Protein AF-A0A2V8T9F8-F1 (afdb_monomer)

pLDDT: mean 82.16, std 18.31, range [34.06, 96.56]

Secondary structure (DSSP, 8-state):
-------TT-EEEEEEE--TTSSS--EEEEEE-PPPTT------TTT-S------HHHHHHHHHTTSS---HHHHHHHHHHTT-SSHHHHHHHTTT---SEEESS---TTTTTT--TT--SS--S---

Solvent-accessible surface area (backbone atoms only — not comparable to full-atom values): 8326 Å² total; per-residue (Å²): 136,90,84,79,84,83,63,85,65,56,32,47,39,29,45,36,37,51,44,88,86,45,95,70,72,52,79,47,74,44,67,46,60,88,77,68,87,93,73,72,78,77,77,58,69,93,84,37,94,79,75,78,92,73,59,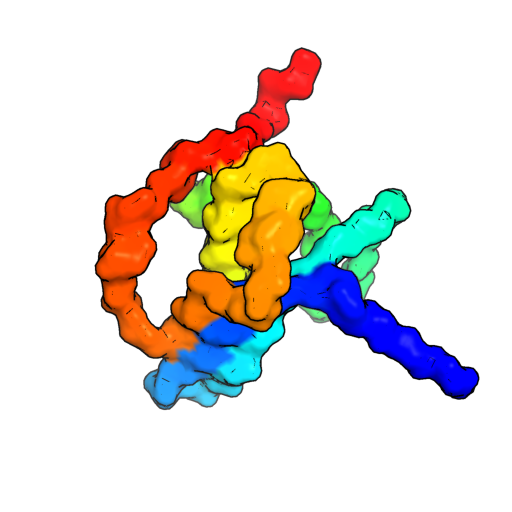35,31,52,52,34,51,31,36,77,72,63,80,41,87,69,58,70,74,55,48,54,49,22,54,58,55,14,66,38,85,43,71,67,57,47,55,59,74,37,70,84,64,50,60,77,50,73,44,60,73,76,95,67,73,73,82,51,75,84,54,68,84,82,60,55,57,49,76,66,96,77,81,128

Radius of gyration: 16.38 Å; Cα contacts (8 Å, |Δi|>4): 133; chains: 1; bounding box: 36×43×49 Å

Structure (mmCIF, N/CA/C/O backbone):
data_AF-A0A2V8T9F8-F1
#
_entry.id   AF-A0A2V8T9F8-F1
#
loop_
_atom_site.group_PDB
_atom_site.id
_atom_site.type_symbol
_atom_site.label_atom_id
_atom_site.label_alt_id
_atom_site.label_comp_id
_atom_site.label_asym_id
_atom_site.label_entity_id
_atom_site.label_seq_id
_atom_site.pdbx_PDB_ins_code
_atom_site.Cartn_x
_atom_site.Cartn_y
_atom_site.Cartn_z
_atom_site.occupancy
_atom_site.B_iso_or_equiv
_atom_site.auth_seq_id
_atom_site.auth_comp_id
_atom_site.auth_asym_id
_atom_site.auth_atom_id
_atom_site.pdbx_PDB_model_num
ATOM 1 N N . GLU A 1 1 ? -3.622 -12.167 29.135 1.00 69.00 1 GLU A N 1
ATOM 2 C CA . GLU A 1 1 ? -3.821 -13.328 28.236 1.00 69.00 1 GLU A CA 1
ATOM 3 C C . GLU A 1 1 ? -5.244 -13.275 27.677 1.00 69.00 1 GLU A C 1
ATOM 5 O O . GLU A 1 1 ? -6.087 -12.672 28.329 1.00 69.00 1 GLU A O 1
ATOM 10 N N . GLY A 1 2 ? -5.503 -13.798 26.470 1.00 90.50 2 GLY A N 1
ATOM 11 C CA . GLY A 1 2 ? -6.845 -13.778 25.848 1.00 90.50 2 GLY A CA 1
ATOM 12 C C . GLY A 1 2 ? -7.140 -12.634 24.862 1.00 90.50 2 GLY A C 1
ATOM 13 O O . GLY A 1 2 ? -8.296 -12.421 24.508 1.00 90.50 2 GLY A O 1
ATOM 14 N N . TRP A 1 3 ? -6.122 -11.898 24.407 1.00 92.88 3 TRP A N 1
ATOM 15 C CA . TRP A 1 3 ? -6.281 -10.893 23.350 1.00 92.88 3 TRP A CA 1
ATOM 16 C C . TRP A 1 3 ? -6.212 -11.546 21.967 1.00 92.88 3 TRP A C 1
ATOM 18 O O . TRP A 1 3 ? -5.338 -12.376 21.717 1.00 92.88 3 TRP A O 1
ATOM 28 N N . PHE A 1 4 ? -7.098 -11.132 21.063 1.00 92.38 4 PHE A N 1
ATOM 29 C CA . PHE A 1 4 ? -7.099 -11.540 19.659 1.00 92.38 4 PHE A CA 1
ATOM 30 C C . PHE A 1 4 ? -6.909 -10.317 18.762 1.00 92.38 4 PHE A C 1
ATOM 32 O O . PHE A 1 4 ? -7.358 -9.220 19.096 1.00 92.38 4 PHE A O 1
ATOM 39 N N . CYS A 1 5 ? -6.269 -10.512 17.610 1.00 90.94 5 CYS A N 1
ATOM 40 C CA . CYS A 1 5 ? -6.191 -9.491 16.572 1.00 90.94 5 CYS A CA 1
ATOM 41 C C . CYS A 1 5 ? -7.380 -9.649 15.617 1.00 90.94 5 CYS A C 1
ATOM 43 O O . CYS A 1 5 ? -7.562 -10.711 15.020 1.00 90.94 5 CYS A O 1
ATOM 45 N N . ASP A 1 6 ? -8.194 -8.603 15.477 1.00 91.88 6 ASP A N 1
ATOM 46 C CA . ASP A 1 6 ? -9.278 -8.579 14.498 1.00 91.88 6 ASP A CA 1
ATOM 47 C C . ASP A 1 6 ? -8.733 -8.240 13.106 1.00 91.88 6 ASP A C 1
ATOM 49 O O . ASP A 1 6 ? -8.398 -7.095 12.810 1.00 91.88 6 ASP A O 1
ATOM 53 N N . LEU A 1 7 ? -8.667 -9.249 12.239 1.00 93.25 7 LEU A N 1
ATOM 54 C CA . LEU A 1 7 ? -8.150 -9.109 10.877 1.00 93.25 7 LEU A CA 1
ATOM 55 C C . LEU A 1 7 ? -9.229 -8.718 9.856 1.00 93.25 7 LEU A C 1
ATOM 57 O O . LEU A 1 7 ? -8.919 -8.547 8.679 1.00 93.25 7 LEU A O 1
ATOM 61 N N . ARG A 1 8 ? -10.498 -8.565 10.263 1.00 92.69 8 ARG A N 1
ATOM 62 C CA . ARG A 1 8 ? -11.622 -8.329 9.332 1.00 92.69 8 ARG A CA 1
ATOM 63 C C . ARG A 1 8 ? -11.518 -7.006 8.575 1.00 92.69 8 ARG A C 1
ATOM 65 O O . ARG A 1 8 ? -12.114 -6.868 7.506 1.00 92.69 8 ARG A O 1
ATOM 72 N N . SER A 1 9 ? -10.793 -6.026 9.110 1.00 92.06 9 SER A N 1
ATOM 73 C CA . SER A 1 9 ? -10.560 -4.732 8.457 1.00 92.06 9 SER A CA 1
ATOM 74 C C . SER A 1 9 ? -9.452 -4.780 7.402 1.00 92.06 9 SER A C 1
ATOM 76 O O . SER A 1 9 ? -9.425 -3.914 6.526 1.00 92.06 9 SER A O 1
ATOM 78 N N . LEU A 1 10 ? -8.574 -5.789 7.442 1.00 95.31 10 LEU A N 1
ATOM 79 C CA . LEU A 1 10 ? -7.489 -5.930 6.480 1.00 95.31 10 LEU A CA 1
ATOM 80 C C . LEU A 1 10 ? -8.042 -6.291 5.101 1.00 95.31 10 LEU A C 1
ATOM 82 O O . LEU A 1 10 ? -8.966 -7.094 4.943 1.00 95.31 10 LEU A O 1
ATOM 86 N N . ARG A 1 11 ? -7.467 -5.677 4.076 1.00 96.56 11 ARG A N 1
ATOM 87 C CA . ARG A 1 11 ? -7.727 -5.967 2.669 1.00 96.56 11 ARG A CA 1
ATOM 88 C C . ARG A 1 11 ? -6.428 -6.364 2.010 1.00 96.56 11 ARG A C 1
ATOM 90 O O . ARG A 1 11 ? -5.405 -5.712 2.216 1.00 96.56 11 ARG A O 1
ATOM 97 N N . TYR A 1 12 ? -6.471 -7.446 1.241 1.00 95.50 12 TYR A N 1
ATOM 98 C CA . TYR A 1 12 ? -5.285 -7.935 0.564 1.00 95.50 12 TYR A CA 1
ATOM 99 C C . TYR A 1 12 ? -4.913 -6.975 -0.566 1.00 95.50 12 TYR A C 1
ATOM 101 O O . TYR A 1 12 ? -5.734 -6.688 -1.439 1.00 95.50 12 TYR A O 1
ATOM 109 N N . LEU A 1 13 ? -3.692 -6.445 -0.513 1.00 94.25 13 LEU A N 1
ATOM 110 C CA . LEU A 1 13 ? -3.194 -5.498 -1.500 1.00 94.25 13 LEU A CA 1
ATOM 111 C C . LEU A 1 13 ? -2.356 -6.220 -2.548 1.00 94.25 13 LEU A C 1
ATOM 113 O O . LEU A 1 13 ? -2.689 -6.176 -3.730 1.00 94.25 13 LEU A O 1
ATOM 117 N N . SER A 1 14 ? -1.286 -6.890 -2.130 1.00 92.69 14 SER A N 1
ATOM 118 C CA . SER A 1 14 ? -0.296 -7.420 -3.067 1.00 92.69 14 SER A CA 1
ATOM 119 C C . SER A 1 14 ? 0.561 -8.536 -2.479 1.00 92.69 14 SER A C 1
ATOM 121 O O . SER A 1 14 ? 0.647 -8.716 -1.261 1.00 92.69 14 SER A O 1
ATOM 123 N N . HIS A 1 15 ? 1.214 -9.288 -3.368 1.00 91.50 15 HIS A N 1
ATOM 124 C CA . HIS A 1 15 ? 2.186 -10.326 -3.025 1.00 91.50 15 HIS A CA 1
ATOM 125 C C . HIS A 1 15 ? 3.470 -10.098 -3.816 1.00 91.50 15 HIS A C 1
ATOM 127 O O . HIS A 1 15 ? 3.462 -10.134 -5.043 1.00 91.50 15 HIS A O 1
ATOM 133 N N . PHE A 1 16 ? 4.568 -9.865 -3.109 1.00 89.31 16 PHE A N 1
ATOM 134 C CA . PHE A 1 16 ? 5.888 -9.677 -3.692 1.00 89.31 16 PHE A CA 1
ATOM 135 C C . PHE A 1 16 ? 6.765 -10.867 -3.347 1.00 89.31 16 PHE A C 1
ATOM 137 O O . PHE A 1 16 ? 6.872 -11.261 -2.182 1.00 89.31 16 PHE A O 1
ATOM 144 N N . ILE A 1 17 ? 7.409 -11.429 -4.360 1.00 88.44 17 ILE A N 1
ATOM 145 C CA . ILE A 1 17 ? 8.390 -12.492 -4.183 1.00 88.44 17 ILE A CA 1
ATOM 146 C C . ILE A 1 17 ? 9.707 -11.955 -4.710 1.00 88.44 17 ILE A C 1
ATOM 148 O O . ILE A 1 17 ? 9.784 -11.514 -5.845 1.00 88.44 17 ILE A O 1
ATOM 152 N N . THR A 1 18 ? 10.752 -11.962 -3.891 1.00 86.94 18 THR A N 1
ATOM 153 C CA . THR A 1 18 ? 12.065 -11.511 -4.350 1.00 86.94 18 THR A CA 1
ATOM 154 C C . THR A 1 18 ? 12.636 -12.503 -5.379 1.00 86.94 18 THR A C 1
ATOM 156 O O . THR A 1 18 ? 12.577 -13.723 -5.132 1.00 86.94 18 THR A O 1
ATOM 159 N N . PRO A 1 19 ? 13.246 -12.021 -6.483 1.00 83.81 19 PRO A N 1
ATOM 160 C CA . PRO A 1 19 ? 13.856 -12.865 -7.502 1.00 83.81 19 PRO A CA 1
ATOM 161 C C . PRO A 1 19 ? 14.850 -13.860 -6.929 1.00 83.81 19 PRO A C 1
ATOM 163 O O . PRO A 1 19 ? 15.499 -13.616 -5.910 1.00 83.81 19 PRO A O 1
ATOM 166 N N . THR A 1 20 ? 15.014 -14.977 -7.627 1.00 86.44 20 THR A N 1
ATOM 167 C CA . THR A 1 20 ? 15.996 -16.013 -7.281 1.00 86.44 20 THR A CA 1
ATOM 168 C C . THR A 1 20 ? 17.441 -15.5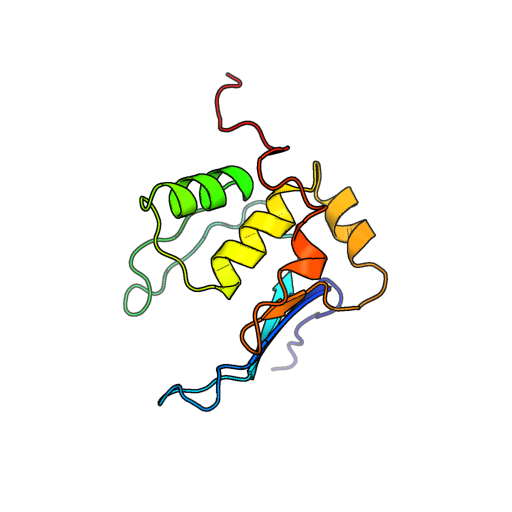26 -7.374 1.00 86.44 20 THR A C 1
ATOM 170 O O . THR A 1 20 ? 18.298 -16.089 -6.704 1.00 86.44 20 THR A O 1
ATOM 173 N N . SER A 1 21 ? 17.709 -14.472 -8.152 1.00 85.44 21 SER A N 1
ATOM 174 C CA . SER A 1 21 ? 19.030 -13.846 -8.284 1.00 85.44 21 SER A CA 1
ATOM 175 C C . SER A 1 21 ? 19.444 -12.997 -7.081 1.00 85.44 21 SER A C 1
ATOM 177 O O . SER A 1 21 ? 20.625 -12.692 -6.932 1.00 85.44 21 SER A O 1
ATOM 179 N N . SER A 1 22 ? 18.498 -12.597 -6.226 1.00 86.06 22 SER A N 1
ATOM 180 C CA . SER A 1 22 ? 18.812 -11.798 -5.044 1.00 86.06 22 SER A CA 1
ATOM 181 C C . SER A 1 22 ? 19.408 -12.681 -3.941 1.00 86.06 22 SER A C 1
ATOM 183 O O . SER A 1 22 ? 18.826 -13.724 -3.630 1.00 86.06 22 SER A O 1
ATOM 185 N N . PRO A 1 23 ? 20.508 -12.266 -3.285 1.00 89.56 23 PRO A N 1
ATOM 186 C CA . PRO A 1 23 ? 21.117 -13.031 -2.194 1.00 89.56 23 PRO A CA 1
ATOM 187 C C . PRO A 1 23 ? 20.229 -13.092 -0.941 1.00 89.56 23 PRO A C 1
ATOM 189 O O . PRO A 1 23 ? 20.337 -14.025 -0.151 1.00 89.56 23 PRO A O 1
ATOM 192 N N . ILE A 1 24 ? 19.336 -12.114 -0.765 1.00 89.62 24 ILE A N 1
ATOM 193 C CA . ILE A 1 24 ? 18.336 -12.068 0.308 1.00 89.62 24 ILE A CA 1
ATOM 194 C C . ILE A 1 24 ? 16.959 -12.110 -0.342 1.00 89.62 24 ILE A C 1
ATOM 196 O O . ILE A 1 24 ? 16.699 -11.365 -1.290 1.00 89.62 24 ILE A O 1
ATOM 200 N N . ARG A 1 25 ? 16.077 -12.983 0.152 1.00 91.00 25 ARG A N 1
ATOM 201 C CA . ARG A 1 25 ? 14.782 -13.245 -0.478 1.00 91.00 25 ARG A CA 1
ATOM 202 C C . ARG A 1 25 ? 13.642 -13.258 0.521 1.00 91.00 25 ARG A C 1
ATOM 204 O O . ARG A 1 25 ? 13.748 -13.843 1.593 1.00 91.00 25 ARG A O 1
ATOM 211 N N . PHE A 1 26 ? 12.521 -12.689 0.098 1.00 90.00 26 PHE A N 1
ATOM 212 C CA . PHE A 1 26 ? 11.277 -12.661 0.848 1.00 90.00 26 PHE A CA 1
ATOM 213 C C . PHE A 1 26 ? 10.108 -13.096 -0.033 1.00 90.00 26 PHE A C 1
ATOM 215 O O . PHE A 1 26 ? 10.117 -12.935 -1.252 1.00 90.00 26 PHE A O 1
ATOM 222 N N . THR A 1 27 ? 9.073 -13.623 0.612 1.00 92.94 27 THR A N 1
ATOM 223 C CA . THR A 1 27 ? 7.727 -13.758 0.051 1.00 92.94 27 THR A CA 1
ATOM 224 C C . THR A 1 27 ? 6.793 -12.928 0.926 1.00 92.94 27 THR A C 1
ATOM 226 O O . THR A 1 27 ? 6.262 -13.415 1.923 1.00 92.94 27 THR A O 1
ATOM 229 N N . ALA A 1 28 ? 6.629 -11.657 0.580 1.00 93.44 28 ALA A N 1
ATOM 230 C CA . ALA A 1 28 ? 5.932 -10.676 1.397 1.00 93.44 28 ALA A CA 1
ATOM 231 C C . ALA A 1 28 ? 4.508 -10.435 0.886 1.00 93.44 28 ALA A C 1
ATOM 233 O O . ALA A 1 28 ? 4.290 -10.200 -0.302 1.00 93.44 28 ALA A O 1
ATOM 234 N N . ARG A 1 29 ? 3.535 -10.473 1.800 1.00 95.06 29 ARG A N 1
ATOM 235 C CA . ARG A 1 29 ? 2.141 -10.104 1.534 1.00 95.06 29 ARG A CA 1
ATOM 236 C C . ARG A 1 29 ? 1.855 -8.763 2.181 1.00 95.06 29 ARG A C 1
ATOM 238 O O . ARG A 1 29 ? 2.128 -8.590 3.365 1.00 95.06 29 ARG A O 1
ATOM 245 N N . PHE A 1 30 ? 1.286 -7.852 1.408 1.00 95.19 30 PHE A N 1
ATOM 246 C CA . PHE A 1 30 ? 0.926 -6.520 1.866 1.00 95.19 30 PHE A CA 1
ATOM 247 C C . PHE A 1 30 ? -0.586 -6.408 1.988 1.00 95.19 30 PHE A C 1
ATOM 249 O O . PHE A 1 30 ? -1.345 -6.936 1.169 1.00 95.19 30 PHE A O 1
ATOM 256 N N . PHE A 1 31 ? -1.012 -5.692 3.019 1.00 96.19 31 PHE A N 1
ATOM 257 C CA . PHE A 1 31 ? -2.409 -5.458 3.338 1.00 96.19 31 PHE A CA 1
ATOM 258 C C . PHE A 1 31 ? -2.626 -3.971 3.589 1.00 96.19 31 PHE A C 1
ATOM 260 O O . PHE A 1 31 ? -1.700 -3.259 3.971 1.00 96.19 31 PHE A O 1
ATOM 267 N N . LEU A 1 32 ? -3.862 -3.522 3.408 1.00 95.12 32 LEU A N 1
ATOM 268 C CA . LEU A 1 32 ? -4.304 -2.188 3.800 1.00 95.12 32 LEU A CA 1
ATOM 269 C C . LEU A 1 32 ? -5.487 -2.282 4.758 1.00 95.12 32 LEU A C 1
ATOM 271 O O . LEU A 1 32 ? -6.242 -3.253 4.728 1.00 95.12 32 LEU A O 1
ATOM 275 N N . CYS A 1 33 ? -5.664 -1.264 5.592 1.00 94.88 33 CYS A N 1
ATOM 276 C CA . CYS A 1 33 ? -6.862 -1.093 6.404 1.00 94.88 33 CYS A CA 1
ATOM 277 C C . CYS A 1 33 ? -7.114 0.394 6.6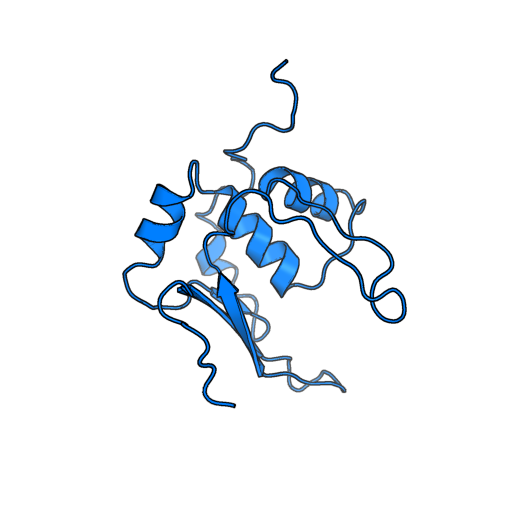85 1.00 94.88 33 CYS A C 1
ATOM 279 O O . CYS A 1 33 ? -6.176 1.194 6.643 1.00 94.88 33 CYS A O 1
ATOM 281 N N . PRO A 1 34 ? -8.366 0.773 6.986 1.00 93.38 34 PRO A N 1
ATOM 282 C CA . PRO A 1 34 ? -8.665 2.075 7.563 1.00 93.38 34 PRO A CA 1
ATOM 283 C C . PRO A 1 34 ? -7.916 2.276 8.884 1.00 93.38 34 PRO A C 1
ATOM 285 O O . PRO A 1 34 ? -8.015 1.439 9.783 1.00 93.38 34 PRO A O 1
ATOM 288 N N . MET A 1 35 ? -7.214 3.400 9.019 1.00 90.19 35 MET A N 1
ATOM 289 C CA . MET A 1 35 ? -6.599 3.795 10.285 1.00 90.19 35 MET A CA 1
ATOM 290 C C . MET A 1 35 ? -7.660 4.436 11.197 1.00 90.19 35 MET A C 1
ATOM 292 O O . MET A 1 35 ? -8.374 5.334 10.739 1.00 90.19 35 MET A O 1
ATOM 296 N N . PRO A 1 36 ? -7.792 4.018 12.472 1.00 88.19 36 PRO A N 1
ATOM 297 C CA . PRO A 1 36 ? -8.632 4.721 13.436 1.00 88.19 36 PRO A CA 1
ATOM 298 C C . PRO A 1 36 ? -8.233 6.196 13.578 1.00 88.19 36 PRO A C 1
ATOM 300 O O . PRO A 1 36 ? -7.056 6.546 13.506 1.00 88.19 36 PRO A O 1
ATOM 303 N N . ALA A 1 37 ? -9.216 7.068 13.804 1.00 88.62 37 ALA A N 1
ATOM 304 C CA . ALA A 1 37 ? -8.966 8.499 13.955 1.00 88.62 37 ALA A CA 1
ATOM 305 C C . ALA A 1 37 ? -8.044 8.803 15.153 1.00 88.62 37 ALA A C 1
ATOM 307 O O . ALA A 1 37 ? -8.129 8.149 16.194 1.00 88.62 37 ALA A O 1
ATOM 308 N N . GLY A 1 38 ? -7.188 9.820 15.008 1.00 88.75 38 GLY A N 1
ATOM 309 C CA . GLY A 1 38 ? -6.295 10.299 16.071 1.00 88.75 38 GLY A CA 1
ATOM 310 C C . GLY A 1 38 ? -5.034 9.459 16.300 1.00 88.75 38 GLY A C 1
ATOM 311 O O . GLY A 1 38 ? -4.348 9.663 17.298 1.00 88.75 38 GLY A O 1
ATOM 312 N N . GLN A 1 39 ? -4.731 8.509 15.411 1.00 89.56 39 GLN A N 1
ATOM 313 C CA . GLN A 1 39 ? -3.487 7.742 15.458 1.00 89.56 39 GLN A CA 1
ATOM 314 C C . GLN A 1 39 ? -2.344 8.525 14.810 1.00 89.56 39 GL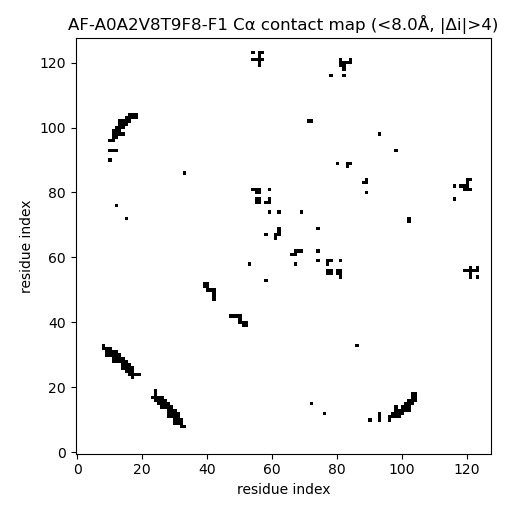N A C 1
ATOM 316 O O . GLN A 1 39 ? -2.442 8.932 13.655 1.00 89.56 39 GLN A O 1
ATOM 321 N N . GLU A 1 40 ? -1.238 8.663 15.536 1.00 89.06 40 GLU A N 1
ATOM 322 C CA . GLU A 1 40 ? 0.006 9.252 15.037 1.00 89.06 40 GLU A CA 1
ATOM 323 C C . GLU A 1 40 ? 1.116 8.195 15.002 1.00 89.06 40 GLU A C 1
ATOM 325 O O . GLU A 1 40 ? 1.156 7.334 15.893 1.00 89.06 40 GLU A O 1
ATOM 330 N N . PRO A 1 41 ? 2.033 8.241 14.017 1.00 89.75 41 PRO A N 1
ATOM 331 C CA . PRO A 1 41 ? 3.170 7.337 13.978 1.00 89.75 41 PRO A CA 1
ATOM 332 C C . PRO A 1 41 ? 4.008 7.486 15.251 1.00 89.75 41 PRO A C 1
ATOM 334 O O . PRO A 1 41 ? 4.410 8.586 15.629 1.00 89.75 41 PRO A O 1
ATOM 337 N N . ARG A 1 42 ? 4.290 6.364 15.914 1.00 90.50 42 ARG A N 1
ATOM 338 C CA . ARG A 1 42 ? 5.255 6.288 17.015 1.00 90.50 42 ARG A CA 1
ATOM 339 C C . ARG A 1 42 ? 6.420 5.430 16.567 1.00 90.50 42 ARG A C 1
ATOM 341 O O . ARG A 1 42 ? 6.211 4.333 16.058 1.00 90.50 42 ARG A O 1
ATOM 348 N N . LEU A 1 43 ? 7.626 5.951 16.743 1.00 90.62 43 LEU A N 1
ATOM 349 C CA . LEU A 1 43 ? 8.839 5.331 16.231 1.00 90.62 43 LEU A CA 1
ATOM 350 C C . LEU A 1 43 ? 9.559 4.544 17.319 1.00 90.62 43 LEU A C 1
ATOM 352 O O . LEU A 1 43 ? 9.697 5.020 18.446 1.00 90.62 43 LEU A O 1
ATOM 356 N N . PHE A 1 44 ? 10.077 3.381 16.937 1.00 91.81 44 PHE A N 1
ATOM 357 C CA . PHE A 1 44 ? 11.201 2.752 17.618 1.00 91.81 44 PHE A CA 1
ATOM 358 C C . PHE A 1 44 ? 12.472 3.251 16.941 1.00 91.81 44 PHE A C 1
ATOM 360 O O . PHE A 1 44 ? 12.759 2.909 15.792 1.00 91.81 44 PHE A O 1
ATOM 367 N N . THR A 1 45 ? 13.190 4.139 17.620 1.00 89.38 45 THR A N 1
ATOM 368 C CA . THR A 1 45 ? 14.277 4.909 17.007 1.00 89.38 45 THR A CA 1
ATOM 369 C C . THR A 1 45 ? 15.516 4.077 16.692 1.00 89.38 45 THR A C 1
ATOM 371 O O . THR A 1 45 ? 16.360 4.540 15.932 1.00 89.38 45 THR A O 1
ATOM 374 N N . GLU A 1 46 ? 15.638 2.857 17.230 1.00 94.25 46 GLU A N 1
ATOM 375 C CA . GLU A 1 46 ? 16.689 1.926 16.801 1.00 94.25 46 GLU A CA 1
ATOM 376 C C . GLU A 1 46 ? 16.475 1.407 15.370 1.00 94.25 46 GLU A C 1
ATOM 378 O O . GLU A 1 46 ? 17.442 1.050 14.701 1.00 94.25 46 GLU A O 1
ATOM 383 N N . GLU A 1 47 ? 15.229 1.379 14.887 1.00 91.75 47 GLU A N 1
ATOM 384 C CA . GLU A 1 47 ? 14.876 0.833 13.570 1.00 91.75 47 GLU A CA 1
ATOM 385 C C . GLU A 1 47 ? 14.445 1.912 12.572 1.00 91.75 47 GLU A C 1
ATOM 387 O O . GLU A 1 47 ? 14.599 1.737 11.365 1.00 91.75 47 GLU A O 1
ATOM 392 N N . THR A 1 48 ? 13.873 3.022 13.050 1.00 92.81 48 THR A N 1
ATOM 393 C CA . THR A 1 48 ? 13.254 4.044 12.193 1.00 92.81 48 THR A CA 1
ATOM 394 C C . THR A 1 48 ? 13.657 5.458 12.603 1.00 92.81 48 THR A C 1
ATOM 396 O O . THR A 1 48 ? 13.455 5.860 13.746 1.00 92.81 48 THR A O 1
ATOM 399 N N . SER A 1 49 ? 14.173 6.242 11.653 1.00 91.75 49 SER A N 1
ATOM 400 C CA . SER A 1 49 ? 14.589 7.633 11.885 1.00 91.75 49 SER A CA 1
ATOM 401 C C . SER A 1 49 ? 13.456 8.654 11.742 1.00 91.75 49 SER A C 1
ATOM 403 O O . SER A 1 49 ? 13.510 9.710 12.365 1.00 91.75 49 SER A O 1
ATOM 405 N N . GLU A 1 50 ? 12.441 8.363 10.923 1.00 91.69 50 GLU A N 1
ATOM 406 C CA . GLU A 1 50 ? 11.363 9.297 10.577 1.00 91.69 50 GLU A CA 1
ATOM 407 C C . GLU A 1 50 ? 10.021 8.571 10.400 1.00 91.69 50 GLU A C 1
ATOM 409 O O . GLU A 1 50 ? 9.971 7.438 9.926 1.00 91.69 50 GLU A O 1
ATOM 414 N N . GLY A 1 51 ? 8.916 9.238 10.741 1.00 91.62 51 GLY A N 1
ATOM 415 C CA . GLY A 1 51 ? 7.564 8.716 10.546 1.00 91.62 51 GLY A CA 1
ATOM 416 C C . GLY A 1 51 ? 6.540 9.835 10.519 1.00 91.62 51 GLY A C 1
ATOM 417 O O . GLY A 1 51 ? 6.529 10.699 11.392 1.00 91.62 51 GLY A O 1
ATOM 418 N N . PHE A 1 52 ? 5.694 9.828 9.497 1.00 92.56 52 PHE A N 1
ATOM 419 C CA . PHE A 1 52 ? 4.670 10.841 9.278 1.00 92.56 52 PHE A CA 1
ATOM 420 C C . PHE A 1 52 ? 3.560 10.291 8.380 1.00 92.56 52 PHE A C 1
ATOM 422 O O . PHE A 1 52 ? 3.756 9.332 7.631 1.00 92.56 52 PHE A O 1
ATOM 429 N N . TRP A 1 53 ? 2.395 10.932 8.432 1.00 92.69 53 TRP A N 1
ATOM 430 C CA . TRP A 1 53 ? 1.316 10.698 7.479 1.00 92.69 53 TRP A CA 1
ATOM 431 C C . TRP A 1 53 ? 1.530 11.513 6.203 1.00 92.69 53 TRP A C 1
ATOM 433 O O . TRP A 1 53 ? 1.881 12.691 6.252 1.00 92.69 53 TRP A O 1
ATOM 443 N N . ILE A 1 54 ? 1.293 10.896 5.046 1.00 92.50 54 ILE A N 1
ATOM 444 C CA . ILE A 1 54 ? 1.435 11.533 3.733 1.00 92.50 54 ILE A CA 1
ATOM 445 C C . ILE A 1 54 ? 0.310 11.084 2.805 1.00 92.50 54 ILE A C 1
ATOM 447 O O . ILE A 1 54 ? -0.104 9.924 2.821 1.00 92.50 54 ILE A O 1
ATOM 451 N N . PHE A 1 55 ? -0.182 12.002 1.972 1.00 92.00 55 PHE A N 1
ATOM 452 C CA . PHE A 1 55 ? -1.116 11.639 0.911 1.00 92.00 55 PHE A CA 1
ATOM 453 C C . PHE A 1 55 ? -0.416 10.751 -0.126 1.00 92.00 55 PHE A C 1
ATOM 455 O O . PHE A 1 55 ? 0.687 11.099 -0.557 1.00 92.00 55 PHE A O 1
ATOM 462 N N . PRO A 1 56 ? -1.042 9.653 -0.592 1.00 92.62 56 PRO A N 1
ATOM 463 C CA . PRO A 1 56 ? -0.373 8.710 -1.483 1.00 92.62 56 PRO A CA 1
ATOM 464 C C . PRO A 1 56 ? 0.199 9.341 -2.753 1.00 92.62 56 PRO A C 1
ATOM 466 O O . PRO A 1 56 ? 1.343 9.072 -3.110 1.00 92.62 56 PRO A O 1
ATOM 469 N N . GLY A 1 57 ? -0.556 10.245 -3.385 1.00 88.44 57 GLY A N 1
ATOM 470 C CA . GLY A 1 57 ? -0.104 10.951 -4.586 1.00 88.44 57 GLY A CA 1
ATOM 471 C C . GLY A 1 57 ? 1.122 11.835 -4.348 1.00 88.44 57 GLY A C 1
ATOM 472 O O . GLY A 1 57 ? 2.031 11.870 -5.172 1.00 88.44 57 GLY A O 1
ATOM 473 N N . GLU A 1 58 ? 1.193 12.496 -3.192 1.00 93.19 58 GLU A N 1
ATOM 474 C CA . GLU A 1 58 ? 2.349 13.313 -2.812 1.00 93.19 58 GLU A CA 1
ATOM 475 C C . GLU A 1 58 ? 3.575 12.443 -2.507 1.00 93.19 58 GLU A C 1
ATOM 477 O O . GLU A 1 58 ? 4.675 12.744 -2.965 1.00 93.19 58 GLU A O 1
ATOM 482 N N . GLY A 1 59 ? 3.395 11.324 -1.800 1.00 93.69 59 GLY A N 1
ATOM 483 C CA . GLY A 1 59 ? 4.488 10.383 -1.552 1.00 93.69 59 GLY A CA 1
ATOM 484 C C . GLY A 1 59 ? 5.026 9.760 -2.843 1.00 93.69 59 GLY A C 1
ATOM 485 O O . GLY A 1 59 ? 6.240 9.680 -3.032 1.00 93.69 59 GLY A O 1
ATOM 486 N N . TYR A 1 60 ? 4.141 9.403 -3.776 1.00 90.75 60 TYR A N 1
ATOM 487 C CA . TYR A 1 60 ? 4.540 8.896 -5.087 1.00 90.75 60 TYR A CA 1
ATOM 488 C C . TYR A 1 60 ? 5.282 9.956 -5.916 1.00 90.75 60 TYR A C 1
ATOM 490 O O . TYR A 1 60 ? 6.315 9.667 -6.517 1.00 90.75 60 TYR A O 1
ATOM 498 N N . ARG A 1 61 ? 4.831 11.218 -5.885 1.00 90.88 61 ARG A N 1
ATOM 499 C CA . ARG A 1 61 ? 5.539 12.337 -6.527 1.00 90.88 61 ARG A CA 1
ATOM 500 C C . ARG A 1 61 ? 6.967 12.491 -5.992 1.00 90.88 61 ARG A C 1
ATOM 502 O O . ARG A 1 61 ? 7.888 12.617 -6.795 1.00 90.88 61 ARG A O 1
ATOM 509 N N . ARG A 1 62 ? 7.157 12.460 -4.666 1.00 94.25 62 ARG A N 1
ATOM 510 C CA . ARG A 1 62 ? 8.490 12.547 -4.031 1.00 94.25 62 ARG A CA 1
ATOM 511 C C . ARG A 1 62 ? 9.396 11.375 -4.396 1.00 94.25 62 ARG A C 1
ATOM 513 O O . ARG A 1 62 ? 10.609 11.538 -4.477 1.00 94.25 62 ARG A O 1
ATOM 520 N N . TYR A 1 63 ? 8.825 10.198 -4.630 1.00 92.31 63 TYR A N 1
ATOM 521 C CA . TYR A 1 63 ? 9.577 9.066 -5.163 1.00 92.31 63 TYR A CA 1
ATOM 522 C C . TYR A 1 63 ? 10.064 9.310 -6.584 1.00 92.31 63 TYR A C 1
ATOM 524 O O . TYR A 1 63 ? 11.256 9.166 -6.849 1.00 92.31 63 TYR A O 1
ATOM 532 N N . LEU A 1 64 ? 9.169 9.747 -7.474 1.00 87.31 64 LEU A N 1
ATOM 533 C CA . LEU A 1 64 ? 9.521 10.040 -8.863 1.00 87.31 64 LEU A CA 1
ATOM 534 C C . LEU A 1 64 ? 10.576 11.149 -8.983 1.00 87.31 64 LEU A C 1
ATOM 536 O O . LEU A 1 64 ? 11.401 11.099 -9.892 1.00 87.31 64 LEU A O 1
ATOM 540 N N . SER A 1 65 ? 10.577 12.133 -8.076 1.00 92.75 65 SER A N 1
ATOM 541 C CA . SER A 1 65 ? 11.604 13.184 -8.035 1.00 92.75 65 SER A CA 1
ATOM 542 C C . SER A 1 65 ? 12.896 12.777 -7.316 1.00 92.75 65 SER A C 1
ATOM 544 O O . SER A 1 65 ? 13.862 13.537 -7.330 1.00 92.75 65 SER A O 1
ATOM 546 N N . GLY A 1 66 ? 12.944 11.595 -6.695 1.00 94.06 66 GLY A N 1
ATOM 547 C CA . GLY A 1 66 ? 14.092 11.119 -5.920 1.00 94.06 66 GLY A CA 1
ATOM 548 C C . GLY A 1 66 ? 14.233 11.743 -4.525 1.00 94.06 66 GLY A C 1
ATOM 549 O O . GLY A 1 66 ? 15.191 11.426 -3.821 1.00 94.06 66 GLY A O 1
ATOM 550 N N . GLU A 1 67 ? 13.283 12.585 -4.104 1.00 95.56 67 GLU A N 1
ATOM 551 C CA . GLU A 1 67 ? 13.216 13.179 -2.759 1.00 95.56 67 GLU A CA 1
ATOM 552 C C . GLU A 1 67 ? 12.953 12.124 -1.671 1.00 95.56 67 GLU A C 1
ATOM 554 O O . GLU A 1 67 ? 13.402 12.284 -0.539 1.00 95.56 67 GLU A O 1
ATOM 559 N N . MET A 1 68 ? 12.240 11.040 -2.000 1.00 94.25 68 MET A N 1
ATOM 560 C CA . MET A 1 68 ? 11.910 9.962 -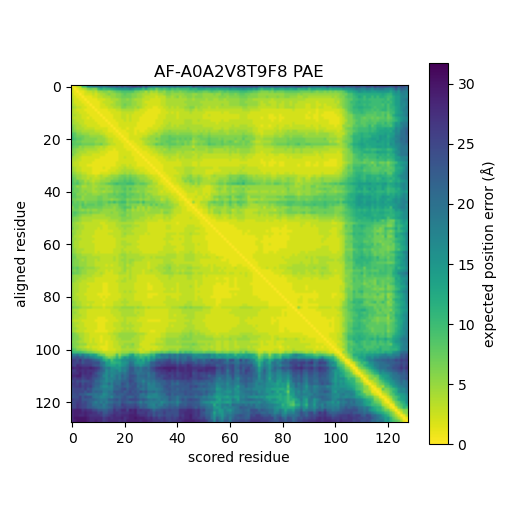1.063 1.00 94.25 68 MET A CA 1
ATOM 561 C C . MET A 1 68 ? 12.214 8.592 -1.669 1.00 94.25 68 MET A C 1
ATOM 563 O O . MET A 1 68 ? 11.508 8.111 -2.554 1.00 94.25 68 MET A O 1
ATOM 567 N N . LYS A 1 69 ? 13.269 7.936 -1.176 1.00 94.00 69 LYS A N 1
ATOM 568 C CA . LYS A 1 69 ? 13.647 6.592 -1.631 1.00 94.00 69 LYS A CA 1
ATOM 569 C C . LYS A 1 69 ? 12.686 5.552 -1.063 1.00 94.00 69 LYS A C 1
ATOM 571 O O . LYS A 1 69 ? 12.434 5.532 0.137 1.00 94.00 69 LYS A O 1
ATOM 576 N N . MET A 1 70 ? 12.203 4.653 -1.914 1.00 91.25 70 MET A N 1
ATOM 577 C CA . MET A 1 70 ? 11.348 3.535 -1.522 1.00 91.25 70 MET A CA 1
ATOM 578 C C . MET A 1 70 ? 11.753 2.263 -2.257 1.00 91.25 70 MET A C 1
ATOM 580 O O . MET A 1 70 ? 12.218 2.308 -3.396 1.00 91.25 70 MET A O 1
ATOM 584 N N . ALA A 1 71 ? 11.553 1.127 -1.594 1.00 88.75 71 ALA A N 1
ATOM 585 C CA . ALA A 1 71 ? 11.539 -0.166 -2.261 1.00 88.75 71 ALA A CA 1
ATOM 586 C C . ALA A 1 71 ? 10.248 -0.323 -3.084 1.00 88.75 71 ALA A C 1
ATOM 588 O O . ALA A 1 71 ? 9.235 0.315 -2.791 1.00 88.75 71 ALA A O 1
ATOM 589 N N . GLU A 1 72 ? 10.278 -1.222 -4.067 1.00 86.19 72 GLU A N 1
ATOM 590 C CA . GLU A 1 72 ? 9.185 -1.445 -5.024 1.00 86.19 72 GLU A CA 1
ATOM 591 C C . GLU A 1 72 ? 7.792 -1.628 -4.386 1.00 86.19 72 GLU A C 1
ATOM 593 O O . GLU A 1 72 ? 6.851 -0.975 -4.837 1.00 86.19 72 GLU A O 1
ATOM 598 N N . PRO A 1 73 ? 7.607 -2.409 -3.297 1.00 89.69 73 PRO A N 1
ATOM 599 C CA . PRO A 1 73 ? 6.279 -2.536 -2.698 1.00 89.69 73 PRO A CA 1
ATOM 600 C C . PRO A 1 73 ? 5.701 -1.205 -2.199 1.00 89.69 73 PRO A C 1
ATOM 602 O O . PRO A 1 73 ? 4.488 -1.004 -2.243 1.00 89.69 73 PRO A O 1
ATOM 605 N N . GLY A 1 74 ? 6.566 -0.300 -1.728 1.00 91.56 74 GLY A N 1
ATOM 606 C CA . GLY A 1 74 ? 6.168 1.009 -1.222 1.00 91.56 74 GLY A CA 1
ATOM 607 C C . GLY A 1 74 ? 5.676 1.922 -2.338 1.00 91.56 74 GLY A C 1
ATOM 608 O O . GLY A 1 74 ? 4.568 2.448 -2.257 1.00 91.56 74 GLY A O 1
ATOM 609 N N . GLU A 1 75 ? 6.456 2.069 -3.410 1.00 90.25 75 GLU A N 1
ATOM 610 C CA . GLU A 1 75 ? 6.087 2.964 -4.514 1.00 90.25 75 GLU A CA 1
ATOM 611 C C . GLU A 1 75 ? 4.885 2.448 -5.322 1.00 90.25 75 GLU A C 1
ATOM 613 O O . GLU A 1 75 ? 3.975 3.235 -5.591 1.00 90.25 75 GLU A O 1
ATOM 618 N N . TYR A 1 76 ? 4.770 1.130 -5.555 1.00 89.12 76 TYR A N 1
ATOM 619 C CA . TYR A 1 76 ? 3.572 0.535 -6.170 1.00 89.12 76 TYR A CA 1
ATOM 620 C C . TYR A 1 76 ? 2.337 0.746 -5.291 1.00 89.12 76 TYR A C 1
ATOM 622 O O . TYR A 1 76 ? 1.260 1.082 -5.789 1.00 89.12 76 TYR A O 1
ATOM 630 N N . GLY A 1 77 ? 2.489 0.569 -3.973 1.00 91.94 77 GLY A N 1
ATOM 631 C CA . GLY A 1 77 ? 1.429 0.822 -3.005 1.00 91.94 77 GLY A CA 1
ATOM 632 C C . GLY A 1 77 ? 0.920 2.260 -3.086 1.00 91.94 77 GLY A C 1
ATOM 633 O O . GLY A 1 77 ? -0.282 2.473 -3.234 1.00 91.94 77 GLY A O 1
ATOM 634 N N . LEU A 1 78 ? 1.818 3.248 -3.060 1.00 92.81 78 LEU A N 1
ATOM 635 C CA . LEU A 1 78 ? 1.432 4.658 -3.168 1.00 92.81 78 LEU A CA 1
ATOM 636 C C . LEU A 1 78 ? 0.823 4.998 -4.532 1.00 92.81 78 LEU A C 1
ATOM 638 O O . LEU A 1 78 ? -0.201 5.679 -4.573 1.00 92.81 78 LEU A O 1
ATOM 642 N N . GLY A 1 79 ? 1.397 4.497 -5.629 1.00 88.38 79 GLY A N 1
ATOM 643 C CA . GLY A 1 79 ? 0.887 4.717 -6.984 1.00 88.38 79 GLY A CA 1
ATOM 644 C C . GLY A 1 79 ? -0.527 4.162 -7.185 1.00 88.38 79 GLY A C 1
ATOM 645 O O . GLY A 1 79 ? -1.381 4.838 -7.764 1.00 88.38 79 GLY A O 1
ATOM 646 N N . TYR A 1 80 ? -0.802 2.968 -6.648 1.00 91.12 80 TYR A N 1
ATOM 647 C CA . TYR A 1 80 ? -2.139 2.371 -6.637 1.00 91.12 80 TYR A CA 1
ATOM 648 C C . TYR A 1 80 ? -3.116 3.178 -5.772 1.00 91.12 80 TYR A C 1
ATOM 650 O O . TYR A 1 80 ? -4.200 3.536 -6.229 1.00 91.12 80 TYR A O 1
ATOM 658 N N . LEU A 1 81 ? -2.731 3.511 -4.535 1.00 93.00 81 LEU A N 1
ATOM 659 C CA . LEU A 1 81 ? -3.583 4.263 -3.608 1.00 93.00 81 LEU A CA 1
ATOM 660 C C . LEU A 1 81 ? -3.922 5.670 -4.126 1.00 93.00 81 LEU A C 1
ATOM 662 O O . LEU A 1 81 ? -5.024 6.158 -3.887 1.00 93.00 81 LEU A O 1
ATOM 666 N N . ALA A 1 82 ? -3.013 6.307 -4.867 1.00 90.38 82 ALA A N 1
ATOM 667 C CA . ALA A 1 82 ? -3.201 7.642 -5.437 1.00 90.38 82 ALA A CA 1
ATOM 668 C C . ALA A 1 82 ? -4.309 7.731 -6.508 1.00 90.38 82 ALA A C 1
ATOM 670 O O . ALA A 1 82 ? -4.685 8.835 -6.906 1.00 90.38 82 ALA A O 1
ATOM 671 N N . GLN A 1 83 ? -4.837 6.594 -6.974 1.00 83.69 83 GLN A N 1
ATOM 672 C CA . GLN A 1 83 ? -5.906 6.549 -7.976 1.00 83.69 83 GLN A CA 1
ATOM 673 C C . GLN A 1 83 ? -7.310 6.716 -7.411 1.00 83.69 83 GLN A C 1
ATOM 675 O O . GLN A 1 83 ? -8.252 6.963 -8.165 1.00 83.69 83 GLN A O 1
ATOM 680 N N . PHE A 1 84 ? -7.471 6.536 -6.108 1.00 89.00 84 PHE A N 1
ATOM 681 C CA . PHE A 1 84 ? -8.770 6.595 -5.460 1.00 89.00 84 PHE A CA 1
ATOM 682 C C . PHE A 1 84 ? -9.016 8.012 -4.967 1.00 89.00 84 PHE A C 1
ATOM 684 O O . PHE A 1 84 ? -8.099 8.679 -4.518 1.00 89.00 84 PHE A O 1
ATOM 691 N N . SER A 1 85 ? -10.248 8.496 -5.059 1.00 87.88 85 SER A N 1
ATOM 692 C CA . SER A 1 85 ? -10.631 9.820 -4.548 1.00 87.88 85 SER A CA 1
ATOM 693 C C . SER A 1 85 ? -11.061 9.783 -3.080 1.00 87.88 85 SER A C 1
ATOM 695 O O . SER A 1 85 ? -11.117 10.816 -2.413 1.00 87.88 85 SER A O 1
ATOM 697 N N . SER A 1 86 ? -11.359 8.590 -2.560 1.00 91.75 86 SER A N 1
ATOM 698 C CA . SER A 1 86 ? -11.810 8.385 -1.190 1.00 91.75 86 SER A CA 1
ATOM 699 C C . SER A 1 86 ? -11.430 7.000 -0.669 1.00 91.75 86 SER A C 1
ATOM 701 O O . SER A 1 86 ? -11.180 6.060 -1.429 1.00 91.75 86 SER A O 1
ATOM 703 N N . LEU A 1 87 ? -11.437 6.859 0.659 1.00 92.44 87 LEU A N 1
ATOM 704 C CA . LEU A 1 87 ? -11.288 5.560 1.313 1.00 92.44 87 LEU A CA 1
ATOM 705 C C . LEU A 1 87 ? -12.419 4.599 0.917 1.00 92.44 87 LEU A C 1
ATOM 707 O O . LEU A 1 87 ? -12.181 3.407 0.772 1.00 92.44 87 LEU A O 1
ATOM 711 N N . GLU A 1 88 ? -13.639 5.097 0.717 1.00 95.19 88 GLU A N 1
ATOM 712 C CA . GLU A 1 88 ? -14.776 4.268 0.307 1.00 95.19 88 GLU A CA 1
ATOM 713 C C . GLU A 1 88 ? -14.554 3.636 -1.074 1.00 95.19 88 GLU A C 1
ATOM 715 O O . GLU A 1 88 ? -14.743 2.428 -1.227 1.00 95.19 88 GLU A O 1
ATOM 720 N N . GLU A 1 89 ? -14.087 4.419 -2.054 1.00 95.06 89 GLU A N 1
ATOM 721 C CA . GLU A 1 89 ? -13.762 3.936 -3.404 1.00 95.06 89 GLU A CA 1
ATOM 722 C C . GLU A 1 89 ? -12.658 2.868 -3.348 1.00 95.06 89 GLU A C 1
ATOM 724 O O . GLU A 1 89 ? -12.780 1.801 -3.956 1.00 95.06 89 GLU A O 1
ATOM 729 N N . LEU A 1 90 ? -11.617 3.112 -2.546 1.00 94.38 90 LEU A N 1
ATOM 730 C CA . LEU A 1 90 ? -10.538 2.153 -2.315 1.00 94.38 90 LEU A CA 1
ATOM 731 C C . LEU A 1 90 ? -11.063 0.849 -1.699 1.00 94.38 90 LEU A C 1
ATOM 733 O O . LEU A 1 90 ? -10.791 -0.241 -2.201 1.00 94.38 90 LEU A O 1
ATOM 737 N N . MET A 1 91 ? -11.843 0.932 -0.620 1.00 95.06 91 MET A N 1
ATOM 738 C CA . MET A 1 91 ? -12.368 -0.253 0.063 1.00 95.06 91 MET A CA 1
ATOM 739 C C . MET A 1 91 ? -13.349 -1.032 -0.820 1.00 95.06 91 MET A C 1
ATOM 741 O O . MET A 1 91 ? -13.377 -2.265 -0.765 1.00 95.06 91 MET A O 1
ATOM 745 N N . ALA A 1 92 ? -14.112 -0.337 -1.668 1.00 95.44 92 ALA A N 1
ATOM 746 C CA . ALA A 1 92 ? -14.972 -0.941 -2.675 1.00 95.44 92 ALA A CA 1
ATOM 747 C C . ALA A 1 92 ? -14.179 -1.784 -3.684 1.00 95.44 92 ALA A C 1
ATOM 749 O O . ALA A 1 92 ? -14.607 -2.894 -4.012 1.00 95.44 92 ALA A O 1
ATOM 750 N N . ALA A 1 93 ? -13.013 -1.299 -4.121 1.00 93.50 93 ALA A N 1
ATOM 751 C CA . ALA A 1 93 ? -12.144 -2.011 -5.055 1.00 93.50 93 ALA A CA 1
ATOM 752 C C . ALA A 1 93 ? -11.557 -3.310 -4.478 1.00 93.50 93 ALA A C 1
ATOM 754 O O . ALA A 1 93 ? -11.220 -4.208 -5.244 1.00 93.50 93 ALA A O 1
ATOM 755 N N . HIS A 1 94 ? -11.480 -3.461 -3.151 1.00 95.88 94 HIS A N 1
ATOM 756 C CA . HIS A 1 94 ? -10.963 -4.666 -2.481 1.00 95.88 94 HIS A CA 1
ATOM 757 C C . HIS A 1 94 ? -12.042 -5.626 -1.948 1.00 95.88 94 HIS A C 1
ATOM 759 O O . HIS A 1 94 ? -11.726 -6.541 -1.185 1.00 95.88 94 HIS A O 1
ATOM 765 N N . ARG A 1 95 ? -13.319 -5.450 -2.315 1.00 94.19 95 ARG A N 1
ATOM 766 C CA . ARG A 1 95 ? -14.403 -6.335 -1.836 1.00 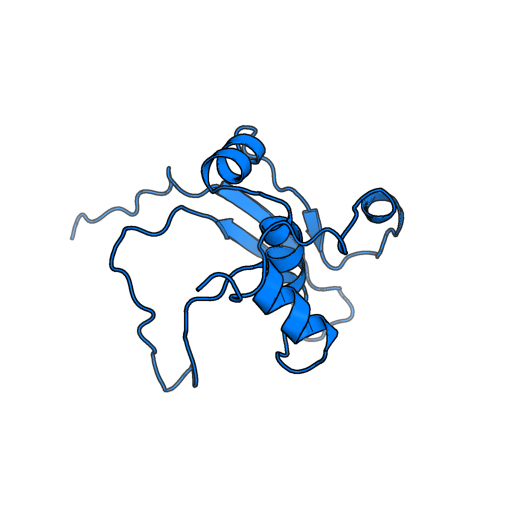94.19 95 ARG A CA 1
ATOM 767 C C . ARG A 1 95 ? -14.293 -7.784 -2.310 1.00 94.19 95 ARG A C 1
ATOM 769 O O . ARG A 1 95 ? -14.845 -8.661 -1.659 1.00 94.19 95 ARG A O 1
ATOM 776 N N . ASP A 1 96 ? -13.597 -8.028 -3.415 1.00 93.44 96 ASP A N 1
ATOM 777 C CA . ASP A 1 96 ? -13.362 -9.372 -3.955 1.00 93.44 96 ASP A CA 1
ATOM 778 C C . ASP A 1 96 ? -12.375 -10.209 -3.120 1.00 93.44 96 ASP A C 1
ATOM 780 O O . ASP A 1 96 ? -12.262 -11.412 -3.336 1.00 93.44 96 ASP A O 1
ATOM 784 N N . GLY A 1 97 ? -11.660 -9.595 -2.168 1.00 91.31 97 GLY A N 1
ATOM 785 C CA . GLY A 1 97 ? -10.652 -10.268 -1.346 1.00 91.31 97 GLY A CA 1
ATOM 786 C C . GLY A 1 97 ? -9.380 -10.663 -2.105 1.00 91.31 97 GLY A C 1
ATOM 787 O O . GLY A 1 97 ? -8.532 -11.362 -1.547 1.00 91.31 97 GLY A O 1
ATOM 788 N N . LEU A 1 98 ? -9.220 -10.220 -3.355 1.00 89.31 98 LEU A N 1
ATOM 789 C CA . LEU A 1 98 ? -8.075 -10.550 -4.196 1.00 89.31 98 LEU A CA 1
ATOM 790 C C . LEU A 1 98 ? -6.984 -9.481 -4.087 1.00 89.31 98 LEU A C 1
ATOM 792 O O . LEU A 1 98 ? -7.260 -8.288 -3.938 1.00 89.31 98 LEU A O 1
ATOM 796 N N . HIS A 1 99 ? -5.730 -9.919 -4.207 1.00 87.81 99 HIS A N 1
ATOM 797 C CA . HIS A 1 99 ? -4.613 -9.002 -4.402 1.00 87.81 99 HIS A CA 1
ATOM 798 C C . HIS A 1 99 ? -4.721 -8.329 -5.773 1.00 87.81 99 HIS A C 1
ATOM 800 O O . HIS A 1 99 ? -5.254 -8.902 -6.722 1.00 87.81 99 HIS A O 1
ATOM 806 N N . LYS A 1 100 ? -4.211 -7.104 -5.871 1.00 86.88 100 LYS A N 1
ATOM 807 C CA . LYS A 1 100 ? -4.377 -6.237 -7.046 1.00 86.88 100 LYS A CA 1
ATOM 808 C C . LYS A 1 100 ? -3.180 -6.240 -7.968 1.00 86.88 100 LYS A C 1
ATOM 810 O O . LYS A 1 100 ? -3.321 -5.968 -9.152 1.00 86.88 100 LYS A O 1
ATOM 815 N N . PHE A 1 101 ? -2.018 -6.569 -7.431 1.00 84.38 101 PHE A N 1
ATOM 816 C CA . PHE A 1 101 ? -0.799 -6.689 -8.204 1.00 84.38 101 PHE A CA 1
ATOM 817 C C . PHE A 1 101 ? 0.172 -7.642 -7.514 1.00 84.38 101 PHE A C 1
ATOM 819 O O . PHE A 1 101 ? 0.125 -7.856 -6.296 1.00 84.38 101 PHE A O 1
ATOM 826 N N . GLN A 1 102 ? 1.038 -8.228 -8.330 1.00 82.31 102 GLN A N 1
ATOM 827 C CA . GLN A 1 102 ? 2.188 -9.008 -7.902 1.00 82.31 102 GLN A CA 1
ATOM 828 C C . GLN A 1 102 ? 3.448 -8.266 -8.329 1.00 82.31 102 GLN A C 1
ATOM 830 O O . GLN A 1 102 ? 3.437 -7.581 -9.352 1.00 82.31 102 GLN A O 1
ATOM 835 N N . GLY A 1 103 ? 4.506 -8.393 -7.536 1.00 66.56 103 GLY A N 1
ATOM 836 C CA . GLY A 1 103 ? 5.786 -7.758 -7.821 1.00 66.56 103 GLY A CA 1
ATOM 837 C C . GLY A 1 103 ? 6.962 -8.727 -7.801 1.00 66.56 103 GLY A C 1
ATOM 838 O O . GLY A 1 103 ? 6.932 -9.776 -7.151 1.00 66.56 103 GLY A O 1
ATOM 839 N N . ILE A 1 104 ? 7.985 -8.310 -8.543 1.00 62.81 104 ILE A N 1
ATOM 840 C CA . ILE A 1 104 ? 9.312 -8.895 -8.787 1.00 62.81 104 ILE A CA 1
ATOM 841 C C . ILE A 1 104 ? 9.399 -10.407 -9.060 1.00 62.81 104 ILE A C 1
ATOM 843 O O . ILE A 1 104 ? 10.300 -11.099 -8.591 1.00 62.81 104 ILE A O 1
ATOM 847 N N . ALA A 1 105 ? 8.559 -10.883 -9.974 1.00 48.62 105 ALA A N 1
ATOM 848 C CA . ALA A 1 105 ? 9.033 -11.728 -11.070 1.00 48.62 105 ALA A CA 1
ATOM 849 C C . ALA A 1 105 ? 8.433 -11.166 -12.371 1.00 48.62 105 ALA A C 1
ATOM 851 O O . ALA A 1 105 ? 7.217 -11.103 -12.502 1.00 48.62 105 ALA A O 1
ATOM 852 N N . ASP A 1 106 ? 9.306 -10.704 -13.268 1.00 42.84 106 ASP A N 1
ATOM 853 C CA . ASP A 1 106 ? 9.037 -10.224 -14.629 1.00 42.84 106 ASP A CA 1
ATOM 854 C C . ASP A 1 106 ? 8.126 -8.988 -14.778 1.00 42.84 106 ASP A C 1
ATOM 856 O O . ASP A 1 106 ? 6.900 -9.040 -14.704 1.00 42.84 106 ASP A O 1
ATOM 860 N N . ARG A 1 107 ? 8.747 -7.838 -15.087 1.00 52.09 107 ARG A N 1
ATOM 861 C CA . ARG A 1 107 ? 8.049 -6.673 -15.649 1.00 52.09 107 ARG A CA 1
ATOM 862 C C . ARG A 1 107 ? 7.329 -7.095 -16.935 1.00 52.09 107 ARG A C 1
ATOM 864 O O . ARG A 1 107 ? 7.932 -7.106 -18.003 1.00 52.09 107 ARG A O 1
ATOM 871 N N . MET A 1 108 ? 6.032 -7.370 -16.860 1.00 40.06 108 MET A N 1
ATOM 872 C CA . MET A 1 108 ? 5.154 -7.254 -18.018 1.00 40.06 108 MET A CA 1
ATOM 873 C C . MET A 1 108 ? 4.525 -5.865 -17.997 1.00 40.06 108 MET A C 1
ATOM 875 O O . MET A 1 108 ? 3.552 -5.596 -17.296 1.00 40.06 108 MET A O 1
ATOM 879 N N . GLU A 1 109 ? 5.081 -5.005 -18.846 1.00 43.78 109 GLU A N 1
ATOM 880 C CA . GLU A 1 109 ? 4.601 -3.688 -19.293 1.00 43.78 109 GLU A CA 1
ATOM 881 C C . GLU A 1 109 ? 3.123 -3.666 -19.758 1.00 43.78 109 GLU A C 1
ATOM 883 O O . GLU A 1 109 ? 2.580 -2.623 -20.111 1.00 43.78 109 GLU A O 1
ATOM 888 N N . VAL A 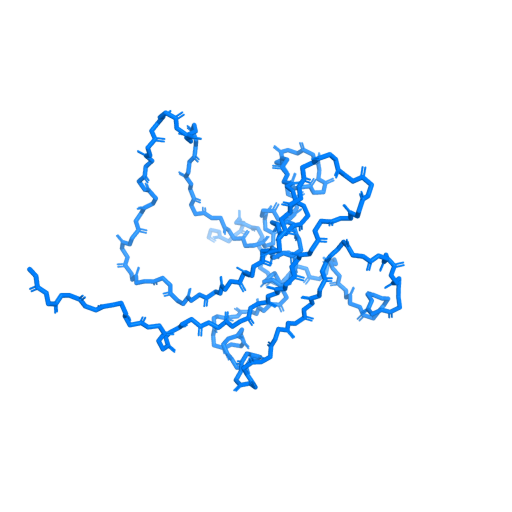1 110 ? 2.437 -4.809 -19.741 1.00 41.44 110 VAL A N 1
ATOM 889 C CA . VAL A 1 110 ? 1.134 -5.023 -20.371 1.00 41.44 110 VAL A CA 1
ATOM 890 C C . VAL A 1 110 ? -0.031 -4.577 -19.482 1.00 41.44 110 VAL A C 1
ATOM 892 O O . VAL A 1 110 ? -0.976 -3.987 -19.995 1.00 41.44 110 VAL A O 1
ATOM 895 N N . ALA A 1 111 ? 0.038 -4.765 -18.158 1.00 42.47 111 ALA A N 1
ATOM 896 C CA . ALA A 1 111 ? -1.055 -4.363 -17.256 1.00 42.47 111 ALA A CA 1
ATOM 897 C C . ALA A 1 111 ? -1.080 -2.851 -16.946 1.00 42.47 111 ALA A C 1
ATOM 899 O O . ALA A 1 111 ? -2.078 -2.333 -16.449 1.00 42.47 111 ALA A O 1
ATOM 900 N N . TRP A 1 112 ? 0.011 -2.141 -17.250 1.00 48.00 112 TRP A N 1
ATOM 901 C CA . TRP A 1 112 ? 0.241 -0.760 -16.812 1.00 48.00 112 TRP A CA 1
ATOM 902 C C . TRP A 1 112 ? 0.000 0.283 -17.907 1.00 48.00 112 TRP A C 1
ATOM 904 O O . TRP A 1 112 ? -0.186 1.450 -17.590 1.00 48.00 112 TRP A O 1
ATOM 914 N N . SER A 1 113 ? -0.040 -0.112 -19.183 1.00 42.16 113 SER A N 1
ATOM 915 C CA . SER A 1 113 ? -0.188 0.820 -20.316 1.00 42.16 113 SER A CA 1
ATOM 916 C C . SER A 1 113 ? -1.522 1.585 -20.340 1.00 42.16 113 SER A C 1
ATOM 918 O O . SER A 1 113 ? -1.589 2.683 -20.887 1.00 42.16 113 SER A O 1
ATOM 920 N N . SER A 1 114 ? -2.573 1.043 -19.717 1.00 46.59 114 SER A N 1
ATOM 921 C CA . SER A 1 114 ? -3.885 1.689 -19.584 1.00 46.59 114 SER A CA 1
ATOM 922 C C . SER A 1 114 ? -4.066 2.470 -18.276 1.00 46.59 114 SER A C 1
ATOM 924 O O . SER A 1 114 ? -5.149 3.003 -18.033 1.00 46.59 114 SER A O 1
ATOM 926 N N . PHE A 1 115 ? -3.055 2.503 -17.403 1.00 46.97 115 PHE A N 1
ATOM 927 C CA . PHE A 1 115 ? -3.143 3.104 -16.075 1.00 46.97 115 PHE A CA 1
ATOM 928 C C . PHE A 1 115 ? -2.488 4.486 -16.084 1.00 46.97 115 PHE A C 1
ATOM 930 O O . PHE A 1 115 ? -1.278 4.612 -16.230 1.00 46.97 115 PHE A O 1
ATOM 937 N N . ASP A 1 116 ? -3.285 5.546 -15.954 1.00 54.47 116 ASP A N 1
ATOM 938 C CA . ASP A 1 116 ? -2.768 6.915 -15.983 1.00 54.47 116 ASP A CA 1
ATOM 939 C C . ASP A 1 116 ? -2.190 7.319 -14.618 1.00 54.47 116 ASP A C 1
ATOM 941 O O . ASP A 1 116 ? -2.841 7.971 -13.800 1.00 54.47 116 ASP A O 1
ATOM 945 N N . TRP A 1 117 ? -0.927 6.962 -14.382 1.00 49.66 117 TRP A N 1
ATOM 946 C CA . TRP A 1 117 ? -0.190 7.314 -13.159 1.00 49.66 117 TRP A CA 1
ATOM 947 C C . TRP A 1 117 ? -0.011 8.830 -12.976 1.00 49.66 117 TRP A C 1
ATOM 949 O O . TRP A 1 117 ? 0.344 9.282 -11.889 1.00 49.66 117 TRP A O 1
ATOM 959 N N . LYS A 1 118 ? -0.233 9.629 -14.031 1.00 48.06 118 LYS A N 1
ATOM 960 C CA . LYS A 1 118 ? -0.104 11.092 -13.992 1.00 48.06 118 LYS A CA 1
ATOM 961 C C . LYS A 1 118 ? -1.375 11.764 -13.493 1.00 48.06 118 LYS A C 1
ATOM 963 O O . LYS A 1 118 ? -1.320 12.918 -13.065 1.00 48.06 118 LYS A O 1
ATOM 968 N N . ARG A 1 119 ? -2.510 11.061 -13.497 1.00 53.72 119 ARG A N 1
ATOM 969 C CA . ARG A 1 119 ? -3.778 11.570 -12.975 1.00 53.72 119 ARG A CA 1
ATOM 970 C C . ARG A 1 119 ? -3.819 11.428 -11.456 1.00 53.72 119 ARG A C 1
ATOM 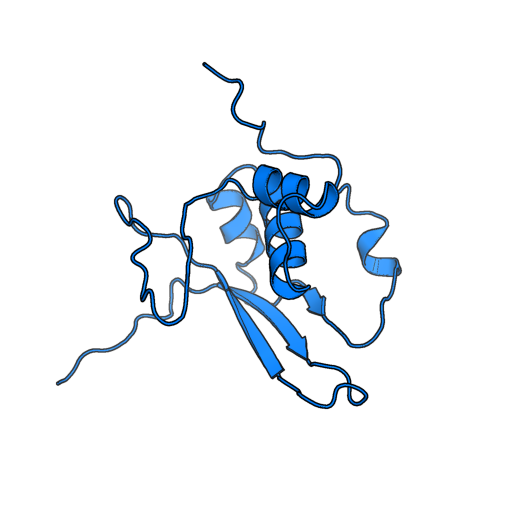972 O O . ARG A 1 119 ? -4.607 10.668 -10.906 1.00 53.72 119 ARG A O 1
ATOM 979 N N . ASN A 1 120 ? -2.954 12.178 -10.777 1.00 48.72 120 ASN A N 1
ATOM 980 C CA . ASN A 1 120 ? -3.0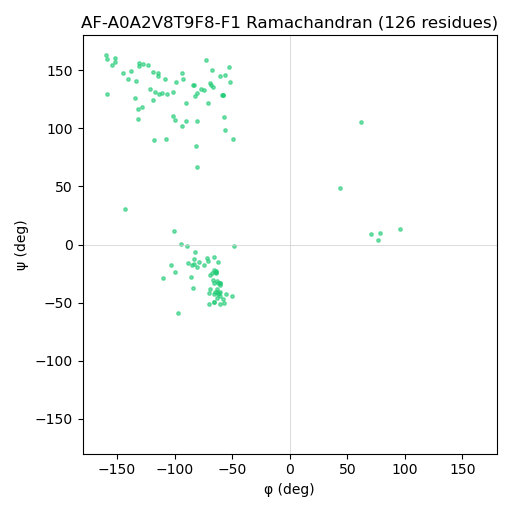00 12.320 -9.329 1.00 48.72 120 ASN A CA 1
ATOM 981 C C . ASN A 1 120 ? -4.385 12.862 -8.931 1.00 48.72 120 ASN A C 1
ATOM 983 O O . ASN A 1 120 ? -4.716 14.006 -9.250 1.00 48.72 120 ASN A O 1
ATOM 987 N N . ARG A 1 121 ? -5.218 12.034 -8.289 1.00 57.81 121 ARG A N 1
ATOM 988 C CA . ARG A 1 121 ? -6.560 12.452 -7.851 1.00 57.81 121 ARG A CA 1
ATOM 989 C C . ARG A 1 121 ? -6.544 13.190 -6.514 1.00 57.81 121 ARG A C 1
ATOM 991 O O . ARG A 1 121 ? -7.535 13.832 -6.179 1.00 57.81 121 ARG A O 1
ATOM 998 N N . PHE A 1 122 ? -5.428 13.151 -5.785 1.00 45.75 122 PHE A N 1
ATOM 999 C CA . PHE A 1 122 ? -5.230 13.947 -4.580 1.00 45.75 122 PHE A CA 1
ATOM 1000 C C . PHE A 1 122 ? -4.395 15.183 -4.922 1.00 45.75 122 PHE A C 1
ATOM 1002 O O . PHE A 1 122 ? -3.190 15.052 -5.155 1.00 45.75 122 PHE A O 1
ATOM 1009 N N . PRO A 1 123 ? -4.982 16.391 -4.967 1.00 46.59 123 PRO A N 1
ATOM 1010 C CA . PRO A 1 123 ? -4.179 17.589 -5.137 1.00 46.59 123 PRO A CA 1
ATOM 1011 C C . PRO A 1 123 ? -3.164 17.664 -3.991 1.00 46.59 123 PRO A C 1
ATOM 1013 O O . PRO A 1 123 ? -3.522 17.534 -2.818 1.00 46.59 123 PRO A O 1
ATOM 1016 N N . GLY A 1 124 ? -1.885 17.854 -4.335 1.00 45.88 124 GLY A N 1
ATOM 1017 C CA . GLY A 1 124 ? -0.880 18.265 -3.359 1.00 45.88 124 GLY A CA 1
ATOM 1018 C C . GLY A 1 124 ? -1.406 19.496 -2.626 1.00 45.88 124 GLY A C 1
ATOM 1019 O O . GLY A 1 124 ? -2.068 20.327 -3.247 1.00 45.88 124 GLY A O 1
ATOM 1020 N N . GLN A 1 125 ? -1.188 19.563 -1.313 1.00 45.16 125 GLN A N 1
ATOM 1021 C CA . GLN A 1 125 ? -1.694 20.614 -0.429 1.00 45.16 125 GLN A CA 1
ATOM 1022 C C . GLN A 1 125 ? -1.418 22.021 -0.990 1.00 45.16 125 GLN A C 1
ATOM 1024 O O . GLN A 1 125 ? -0.383 22.617 -0.728 1.00 45.16 125 GLN A O 1
ATOM 1029 N N . ASN A 1 126 ? -2.366 22.537 -1.765 1.00 36.69 126 ASN A N 1
ATOM 1030 C CA . ASN A 1 126 ? -2.499 23.924 -2.205 1.00 36.69 126 ASN A CA 1
ATOM 1031 C C . ASN A 1 126 ? -3.990 24.306 -2.245 1.00 36.69 126 ASN A C 1
ATOM 1033 O O . ASN A 1 126 ? -4.415 25.137 -3.040 1.00 36.69 126 ASN A O 1
ATOM 1037 N N . ALA A 1 127 ? -4.794 23.695 -1.373 1.00 34.41 127 ALA A N 1
ATOM 1038 C CA . ALA A 1 127 ? -6.092 24.220 -0.979 1.00 34.41 127 ALA A CA 1
ATOM 1039 C C . ALA A 1 127 ? -5.938 24.744 0.453 1.00 34.41 127 ALA A C 1
ATOM 1041 O O . ALA A 1 127 ? -6.021 23.980 1.415 1.00 34.41 127 ALA A O 1
ATOM 1042 N N . ARG A 1 128 ? -5.580 26.027 0.557 1.00 34.06 128 ARG A N 1
ATOM 1043 C CA . ARG A 1 128 ? -5.907 26.839 1.732 1.00 34.06 128 ARG A CA 1
ATOM 1044 C C . ARG A 1 128 ? -7.357 27.281 1.620 1.00 34.06 128 ARG A C 1
ATOM 1046 O O . ARG A 1 128 ? -7.787 27.502 0.465 1.00 34.06 128 ARG A O 1
#

Nearest PDB structures (foldseek):
  3qsj-assembly1_A  TM=9.235E-01  e=1.174E-03  Alicyclobacillus acidocaldarius subsp. acidocaldarius DSM 446
  7qng-assembly1_A  TM=3.439E-01  e=8.716E+00  Homo sapiens

Foldseek 3Di:
DPDDDDCVQKFWAEWEWADPPDPDIDTDTDIDGDDDPPDADDDPVVVDPDGGDDQLLVQLVCCVVVVDDDDPVNNVVSLVNQVDLDPVRVVVVRPVSDHDDYDPDDDPPPVPPPPDSVPRNDPDPPDD

Sequence (128 aa):
EGWFCDLRSLRYLSHFITPTSSPIRFTARFFLCPMPAGQEPRLFTEETSEGFWIFPGEGYRRYLSGEMKMAEPGEYGLGYLAQFSSLEELMAAHRDGLHKFQGIADRMEVAWSSFDWKRNRFPGQNAR

Mean predicted aligned error: 7.85 Å